Protein AF-A0A7S0KZY9-F1 (afdb_monomer_lite)

Organism: NCBI:txid33640

pLDDT: mean 88.98, std 8.97, range [54.28, 97.56]

Foldseek 3Di:
DEAAFPCCQPDPCCVVCVVVNVVRVVVVVVCCVPQNQLLAEYEHEYAADDDPPPDDDDDGDPPADHAYPLLVVQLVVCRVVSVDTGYQHYRVSSNVSSVD

Sequence (100 aa):
YISVASELANSPAKFILGEYFKGKAEAESAIQKDFGGEASLIIKPSIVEGGPPGEIRPPGPPGMTAVPVVALAKVAVAGATGNLKGTVDGYNAIISAAGG

Secondary structure (DSSP, 8-state):
-B---HHHHHSTTHHHHHHHHHHHHHHHHHHHHHH-TTT-EEEE-SSBP--STT--PPPPSTTPPPBPHHHHHHHHHHHHTTS--EEEEHHHHHHHHTT-

Structure (mmCIF, N/CA/C/O backbone):
data_AF-A0A7S0KZY9-F1
#
_entry.id   AF-A0A7S0KZY9-F1
#
loop_
_atom_site.group_PDB
_atom_site.id
_atom_site.type_symbol
_atom_site.label_atom_id
_atom_site.label_alt_id
_atom_site.label_comp_id
_atom_site.label_asym_id
_atom_site.label_entity_id
_atom_site.label_seq_id
_atom_site.pdbx_PDB_ins_code
_atom_site.Cartn_x
_atom_site.Cartn_y
_atom_site.Cartn_z
_atom_site.occupancy
_atom_site.B_iso_or_equiv
_atom_site.auth_seq_id
_atom_site.auth_comp_id
_atom_site.auth_asym_id
_atom_site.auth_atom_id
_atom_site.pdbx_PDB_model_num
ATOM 1 N N . TYR A 1 1 ? -7.141 0.963 2.378 1.00 93.56 1 TYR A N 1
ATOM 2 C CA . TYR A 1 1 ? -6.888 2.018 1.379 1.00 93.56 1 TYR A CA 1
ATOM 3 C C . TYR A 1 1 ? -5.486 1.890 0.822 1.00 93.56 1 TYR A C 1
ATOM 5 O O . TYR A 1 1 ? -4.581 1.560 1.576 1.00 93.56 1 TYR A O 1
ATOM 13 N N . ILE A 1 2 ? -5.318 2.127 -0.482 1.00 95.12 2 ILE A N 1
ATOM 14 C CA . ILE A 1 2 ? -4.016 2.057 -1.157 1.00 95.12 2 ILE A CA 1
ATOM 15 C C . ILE A 1 2 ? -3.499 3.481 -1.403 1.00 95.12 2 ILE A C 1
ATOM 17 O O . ILE A 1 2 ? -4.044 4.214 -2.237 1.00 95.12 2 ILE A O 1
ATOM 21 N N . SER A 1 3 ? -2.458 3.853 -0.664 1.00 95.56 3 SER A N 1
ATOM 22 C CA . SER A 1 3 ? -1.761 5.141 -0.720 1.00 95.56 3 SER A CA 1
ATOM 23 C C . SER A 1 3 ? -0.434 4.994 -1.488 1.00 95.56 3 SER A C 1
ATOM 25 O O . SER A 1 3 ? -0.312 4.129 -2.354 1.00 95.56 3 SER A O 1
ATOM 27 N N . VAL A 1 4 ? 0.545 5.854 -1.209 1.00 93.06 4 VAL A N 1
ATOM 28 C CA . VAL A 1 4 ? 1.874 5.876 -1.836 1.00 93.06 4 VAL A CA 1
ATOM 29 C C . VAL A 1 4 ? 2.940 5.749 -0.754 1.00 93.06 4 VAL A C 1
ATOM 31 O O . VAL A 1 4 ? 2.848 6.436 0.264 1.00 93.06 4 VAL A O 1
ATOM 34 N N . ALA A 1 5 ? 3.939 4.884 -0.966 1.00 93.06 5 ALA A N 1
ATOM 35 C CA . ALA A 1 5 ? 5.061 4.716 -0.040 1.00 93.06 5 ALA A CA 1
ATOM 36 C C . ALA A 1 5 ? 5.703 6.059 0.316 1.00 93.06 5 ALA A C 1
ATOM 38 O O . ALA A 1 5 ? 5.922 6.907 -0.557 1.00 93.06 5 ALA A O 1
ATOM 39 N N . SER A 1 6 ? 6.069 6.230 1.587 1.00 92.69 6 SER A N 1
ATOM 40 C CA . SER A 1 6 ? 6.695 7.475 2.049 1.00 92.69 6 SER A CA 1
ATOM 41 C C . SER A 1 6 ? 8.006 7.760 1.316 1.00 92.69 6 SER A C 1
ATOM 43 O O . SER A 1 6 ? 8.305 8.910 1.003 1.00 92.69 6 SER A O 1
ATOM 45 N N . GLU A 1 7 ? 8.765 6.723 0.969 1.00 89.75 7 GLU A N 1
ATOM 46 C CA . GLU A 1 7 ? 9.979 6.850 0.158 1.00 89.75 7 GLU A CA 1
ATOM 47 C C . GLU A 1 7 ? 9.685 7.445 -1.230 1.00 89.75 7 GLU A C 1
ATOM 49 O O . GLU A 1 7 ? 10.372 8.364 -1.675 1.00 89.75 7 GLU A O 1
ATOM 54 N N . LEU A 1 8 ? 8.610 6.997 -1.889 1.00 86.38 8 LEU A N 1
ATOM 55 C CA . LEU A 1 8 ? 8.215 7.490 -3.210 1.00 86.38 8 LEU A CA 1
ATOM 56 C C . LEU A 1 8 ? 7.700 8.931 -3.148 1.00 86.38 8 LEU A C 1
ATOM 58 O O . LEU A 1 8 ? 8.095 9.750 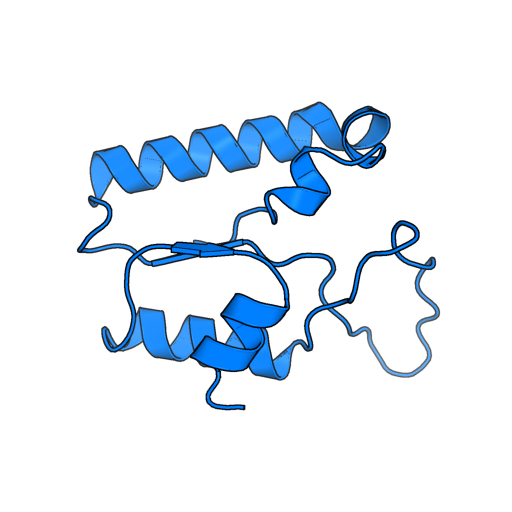-3.982 1.00 86.38 8 LEU A O 1
ATOM 62 N N . ALA A 1 9 ? 6.911 9.263 -2.124 1.00 88.19 9 ALA A N 1
ATOM 63 C CA . ALA A 1 9 ? 6.417 10.619 -1.888 1.00 88.19 9 ALA A CA 1
ATOM 64 C C . ALA A 1 9 ? 7.547 11.639 -1.633 1.00 88.19 9 ALA A C 1
ATOM 66 O O . ALA A 1 9 ? 7.410 12.814 -1.976 1.00 88.19 9 ALA A O 1
ATOM 67 N N . ASN A 1 10 ? 8.678 11.191 -1.075 1.00 88.12 10 ASN A N 1
ATOM 68 C CA . ASN A 1 10 ? 9.847 12.033 -0.802 1.00 88.12 10 ASN A CA 1
ATOM 69 C C . ASN A 1 10 ? 10.916 12.005 -1.910 1.00 88.12 10 ASN A C 1
ATOM 71 O O . ASN A 1 10 ? 11.853 12.805 -1.877 1.00 88.12 10 ASN A O 1
ATOM 75 N N . SER A 1 11 ? 10.769 11.129 -2.904 1.00 84.88 11 SER A N 1
ATOM 76 C CA . SER A 1 11 ? 11.705 10.983 -4.023 1.00 84.88 11 SER A CA 1
ATOM 77 C C . SER A 1 11 ? 11.579 12.114 -5.062 1.00 84.88 11 SER A C 1
ATOM 79 O O . SER A 1 11 ? 10.600 12.871 -5.053 1.00 84.88 11 SER A O 1
ATOM 81 N N . PRO A 1 12 ? 12.506 12.205 -6.039 1.00 86.62 12 PRO A N 1
ATOM 82 C CA . PRO A 1 12 ? 12.363 13.104 -7.186 1.00 86.62 12 PRO A CA 1
ATOM 83 C C . PRO A 1 12 ? 11.067 12.907 -7.991 1.00 86.62 12 PRO A C 1
ATOM 85 O O . PRO A 1 12 ? 10.652 13.822 -8.700 1.00 86.62 12 PRO A O 1
ATOM 88 N N . ALA A 1 13 ? 10.372 11.770 -7.854 1.00 83.75 13 ALA A N 1
ATOM 89 C CA . ALA A 1 13 ? 9.075 11.560 -8.497 1.00 83.75 13 ALA A CA 1
ATOM 90 C C . ALA A 1 13 ? 8.037 12.623 -8.097 1.00 83.75 13 ALA A C 1
ATOM 92 O O . ALA A 1 13 ? 7.138 12.914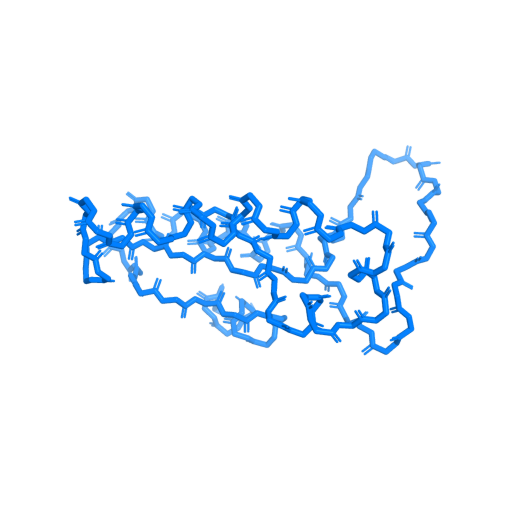 -8.884 1.00 83.75 13 ALA A O 1
ATOM 93 N N . LYS A 1 14 ? 8.182 13.267 -6.927 1.00 84.31 14 LYS A N 1
ATOM 94 C CA . LYS A 1 14 ? 7.289 14.349 -6.480 1.00 84.31 14 LYS A CA 1
ATOM 95 C C . LYS A 1 14 ? 7.275 15.560 -7.418 1.00 84.31 14 LYS A C 1
ATOM 97 O O . LYS A 1 14 ? 6.286 16.281 -7.444 1.00 84.31 14 LYS A O 1
ATOM 102 N N . PHE A 1 15 ? 8.336 15.773 -8.202 1.00 84.12 15 PHE A N 1
ATOM 103 C CA . PHE A 1 15 ? 8.384 16.857 -9.190 1.00 84.12 15 PHE A CA 1
ATOM 104 C C . PHE A 1 15 ? 7.441 16.619 -10.375 1.00 84.12 15 PHE A C 1
ATOM 106 O O . PHE A 1 15 ? 7.046 17.572 -11.036 1.00 84.12 15 PHE A O 1
ATOM 113 N N . ILE A 1 16 ? 7.070 15.361 -10.631 1.00 85.25 16 ILE A N 1
ATOM 114 C CA . ILE A 1 16 ? 6.196 14.963 -11.742 1.00 85.25 16 ILE A CA 1
ATOM 115 C C . ILE A 1 16 ? 4.812 14.554 -11.221 1.00 85.25 16 ILE A C 1
ATOM 117 O O . ILE A 1 16 ? 3.797 14.832 -11.849 1.00 85.25 16 ILE A O 1
ATOM 121 N N . LEU A 1 17 ? 4.763 13.908 -10.054 1.00 88.06 17 LEU A N 1
ATOM 122 C CA . LEU A 1 17 ? 3.567 13.281 -9.484 1.00 88.06 17 LEU A CA 1
ATOM 123 C C . LEU A 1 17 ? 3.080 13.969 -8.198 1.00 88.06 17 LEU A C 1
ATOM 125 O O . LEU A 1 17 ? 2.306 13.383 -7.444 1.00 88.06 17 LEU A O 1
ATOM 129 N N . GLY A 1 18 ? 3.518 15.202 -7.928 1.00 88.88 18 GLY A N 1
ATOM 130 C CA . GLY A 1 18 ? 3.237 15.915 -6.677 1.00 88.88 18 GLY A CA 1
ATOM 131 C C . GLY A 1 18 ? 1.747 16.040 -6.349 1.00 88.88 18 GLY A C 1
ATOM 132 O O . GLY A 1 18 ? 1.340 15.699 -5.242 1.00 88.88 18 GLY A O 1
ATOM 133 N N . GLU A 1 19 ? 0.917 16.436 -7.317 1.00 92.81 19 GLU A N 1
ATOM 134 C CA . GLU A 1 19 ? -0.541 16.539 -7.121 1.00 92.81 19 GLU A CA 1
ATOM 135 C C . GLU A 1 19 ? -1.192 15.174 -6.868 1.00 92.81 19 GLU A C 1
ATOM 137 O O . GLU A 1 19 ? -2.078 15.044 -6.024 1.00 92.81 19 GLU A O 1
ATOM 142 N N . TYR A 1 20 ? -0.705 14.124 -7.536 1.00 89.69 20 TYR A N 1
ATOM 143 C CA . TYR A 1 20 ? -1.156 12.759 -7.273 1.00 89.69 20 TYR A CA 1
ATOM 144 C C . TYR A 1 20 ? -0.815 12.330 -5.837 1.00 89.69 20 TYR A C 1
ATOM 146 O O . TYR A 1 20 ? -1.675 11.803 -5.130 1.00 89.69 20 TYR A O 1
ATOM 154 N N . PHE A 1 21 ? 0.406 12.601 -5.364 1.00 94.00 21 PHE A N 1
ATOM 155 C CA . PHE A 1 21 ? 0.815 12.293 -3.989 1.00 94.00 21 PHE A CA 1
ATOM 156 C C . PHE A 1 21 ? 0.033 13.106 -2.956 1.00 94.00 21 PHE A C 1
ATOM 158 O O . PHE A 1 21 ? -0.366 12.561 -1.928 1.00 94.00 21 PHE A O 1
ATOM 165 N N . LYS A 1 22 ? -0.243 14.380 -3.249 1.00 93.81 22 LYS A N 1
ATOM 166 C CA . LYS A 1 22 ? -1.060 15.248 -2.401 1.00 93.81 22 LYS A CA 1
ATOM 167 C C . LYS A 1 22 ? -2.483 14.712 -2.257 1.00 93.81 22 LYS A C 1
ATOM 169 O O . LYS A 1 22 ? -2.928 14.503 -1.133 1.00 93.81 22 LYS A O 1
ATOM 174 N N . GLY A 1 23 ? -3.155 14.389 -3.364 1.00 95.81 23 GLY A N 1
ATOM 175 C CA . GLY A 1 23 ? -4.500 13.807 -3.316 1.00 95.81 23 GLY A CA 1
ATOM 176 C C . GLY A 1 23 ? -4.534 12.469 -2.567 1.00 95.81 23 GLY A C 1
ATOM 177 O O . GLY A 1 23 ? -5.463 12.191 -1.810 1.00 95.81 23 GLY A O 1
ATOM 178 N N . LYS A 1 24 ? -3.480 11.650 -2.704 1.00 95.75 24 LYS A N 1
ATOM 179 C CA . LYS A 1 24 ? -3.339 10.406 -1.935 1.00 95.75 24 LYS A CA 1
ATOM 180 C C . LYS A 1 24 ? -3.206 10.654 -0.432 1.00 95.75 24 LYS A C 1
ATOM 182 O O . LYS A 1 24 ? -3.851 9.931 0.328 1.00 95.75 24 LYS A O 1
ATOM 187 N N . ALA A 1 25 ? -2.429 11.658 -0.025 1.00 95.00 25 ALA A N 1
ATOM 188 C CA . ALA A 1 25 ? -2.257 12.052 1.373 1.00 95.00 25 ALA A CA 1
ATOM 189 C C . ALA A 1 25 ? -3.536 12.664 1.975 1.00 95.00 25 ALA A C 1
ATOM 191 O O . ALA A 1 25 ? -3.880 12.373 3.118 1.00 95.00 25 ALA A O 1
ATOM 192 N N . GLU A 1 26 ? -4.280 13.458 1.202 1.00 96.69 26 GLU A N 1
ATOM 193 C CA . GLU A 1 26 ? -5.579 14.000 1.621 1.00 96.69 26 GLU A CA 1
ATOM 194 C C . GLU A 1 26 ? -6.599 12.880 1.870 1.00 96.69 26 GLU A C 1
ATOM 196 O O . GLU A 1 26 ? -7.261 12.863 2.907 1.00 96.69 26 GLU A O 1
ATOM 201 N N . ALA A 1 27 ? -6.672 11.894 0.972 1.00 96.12 27 ALA A N 1
ATOM 202 C CA . ALA A 1 27 ? -7.527 10.724 1.155 1.00 96.12 27 ALA A CA 1
ATOM 203 C C . ALA A 1 27 ? -7.065 9.819 2.314 1.00 96.12 27 ALA A C 1
ATOM 205 O O . ALA A 1 27 ? -7.903 9.265 3.021 1.00 96.12 27 ALA A O 1
ATOM 206 N N . GLU A 1 28 ? -5.756 9.693 2.557 1.00 95.12 28 GLU A N 1
ATOM 207 C CA . GLU A 1 28 ? -5.224 8.998 3.739 1.00 95.12 28 GLU A CA 1
ATOM 208 C C . GLU A 1 28 ? -5.712 9.664 5.034 1.00 95.12 28 GLU A C 1
ATOM 210 O O . GLU A 1 28 ? -6.250 8.987 5.913 1.00 95.12 28 GLU A O 1
ATOM 215 N N . SER A 1 29 ? -5.612 10.994 5.105 1.00 94.31 29 SER A N 1
ATOM 216 C CA . SER A 1 29 ? -6.091 11.793 6.237 1.00 94.31 29 SER A CA 1
ATOM 217 C C . SER A 1 29 ? -7.606 11.673 6.434 1.00 94.31 29 SER A C 1
ATOM 219 O O . SER A 1 29 ? -8.067 11.461 7.555 1.00 94.31 29 SER A O 1
ATOM 221 N N . ALA A 1 30 ? -8.391 11.724 5.351 1.00 95.94 30 ALA A N 1
ATOM 222 C CA . ALA A 1 30 ? -9.842 11.543 5.412 1.00 95.94 30 ALA A CA 1
ATOM 223 C C . ALA A 1 30 ? -10.227 10.167 5.978 1.00 95.94 30 ALA A C 1
ATOM 225 O O . ALA A 1 30 ? -11.087 10.069 6.847 1.00 95.94 30 ALA A O 1
ATOM 226 N N . ILE A 1 31 ? -9.539 9.105 5.557 1.00 94.31 31 ILE A N 1
ATOM 227 C CA . ILE A 1 31 ? -9.816 7.747 6.039 1.00 94.31 31 ILE A CA 1
ATOM 228 C C . ILE A 1 31 ? -9.448 7.592 7.511 1.00 94.31 31 ILE A C 1
ATOM 230 O O . ILE A 1 31 ? -10.218 7.015 8.277 1.00 94.31 31 ILE A O 1
ATOM 234 N N . GLN A 1 32 ? -8.303 8.129 7.928 1.00 92.81 32 GLN A N 1
ATOM 235 C CA . GLN A 1 32 ? -7.923 8.119 9.341 1.00 92.81 32 GLN A CA 1
ATOM 236 C C . GLN A 1 32 ? -8.909 8.915 10.197 1.00 92.81 32 GLN A C 1
ATOM 238 O O . GLN A 1 32 ? -9.220 8.492 11.307 1.00 92.81 32 GLN A O 1
ATOM 243 N N . LYS A 1 33 ? -9.422 10.036 9.683 1.00 94.50 33 LYS A N 1
ATOM 244 C CA . LYS A 1 33 ? -10.431 10.851 10.360 1.00 94.50 33 LYS A CA 1
ATOM 245 C C . LYS A 1 33 ? -11.768 10.120 10.506 1.00 94.50 33 LYS A C 1
ATOM 247 O O . LYS A 1 33 ? -12.334 10.138 11.594 1.00 94.50 33 LYS A O 1
ATOM 252 N N . ASP A 1 34 ? -12.263 9.503 9.438 1.00 95.31 34 ASP A N 1
ATOM 253 C CA . ASP A 1 34 ? -13.619 8.943 9.406 1.00 95.31 34 ASP A CA 1
ATOM 254 C C . ASP A 1 34 ? -13.697 7.543 10.032 1.00 95.31 34 ASP A C 1
ATOM 256 O O . ASP A 1 34 ? -14.714 7.183 10.623 1.00 95.31 34 ASP A O 1
ATOM 260 N N . PHE A 1 35 ? -12.619 6.758 9.929 1.00 91.56 35 PHE A N 1
ATOM 261 C CA . PHE A 1 35 ? -12.596 5.359 10.369 1.00 91.56 35 PHE A CA 1
ATOM 262 C C . PHE A 1 35 ? -11.608 5.084 11.507 1.00 91.56 35 PHE A C 1
ATOM 264 O O . PHE A 1 35 ? -11.701 4.040 12.143 1.00 91.56 35 PHE A O 1
ATOM 271 N N . GLY A 1 36 ? -10.670 5.987 11.800 1.00 88.62 36 GLY A N 1
ATOM 272 C CA . GLY A 1 36 ? -9.614 5.755 12.786 1.00 88.62 36 GLY A CA 1
ATOM 273 C C . GLY A 1 36 ? -8.514 4.803 12.292 1.00 88.62 36 GLY A C 1
ATOM 274 O O . GLY A 1 36 ? -8.724 3.940 11.438 1.00 88.62 36 GLY A O 1
ATOM 275 N N . GLY A 1 37 ? -7.306 4.938 12.847 1.00 80.75 37 GLY A N 1
ATOM 276 C CA . GLY A 1 37 ? -6.154 4.095 12.477 1.00 80.75 37 GLY A CA 1
ATOM 277 C C . GLY A 1 37 ? -6.271 2.632 12.928 1.00 80.75 37 GLY A C 1
ATOM 278 O O . GLY A 1 37 ? -5.674 1.747 12.326 1.00 80.75 37 GLY A O 1
ATOM 279 N N . GLU A 1 38 ? -7.077 2.367 13.956 1.00 81.50 38 GLU A N 1
ATOM 280 C CA . GLU A 1 38 ? -7.283 1.024 14.515 1.00 81.50 38 GLU A CA 1
ATOM 281 C C . GLU A 1 38 ? -8.379 0.222 13.796 1.00 81.50 38 GLU A C 1
ATOM 283 O O . GLU A 1 38 ? -8.450 -0.996 13.950 1.00 81.50 38 GLU A O 1
ATOM 288 N N . ALA A 1 39 ? -9.234 0.885 13.016 1.00 86.31 39 ALA A N 1
ATOM 289 C CA . ALA A 1 39 ? -10.318 0.252 12.261 1.00 86.31 39 ALA A CA 1
ATOM 290 C C . ALA A 1 39 ? -10.150 0.403 10.739 1.00 86.31 39 ALA A C 1
ATOM 292 O O . ALA A 1 39 ? -11.018 -0.004 9.969 1.00 86.31 39 ALA A O 1
ATOM 293 N N . SER A 1 40 ? -9.009 0.930 10.288 1.00 91.38 40 SER A N 1
ATOM 294 C CA . SER A 1 40 ? -8.641 0.987 8.877 1.00 91.38 40 SER A CA 1
ATOM 295 C C . SER A 1 40 ? -7.258 0.385 8.636 1.00 91.38 40 SER A C 1
ATOM 297 O O . SER A 1 40 ? -6.403 0.349 9.519 1.00 91.38 40 SER A O 1
ATOM 299 N N . LEU A 1 41 ? -7.046 -0.108 7.415 1.00 96.25 41 LEU A N 1
ATOM 300 C CA . LEU A 1 41 ? -5.731 -0.495 6.914 1.00 96.25 41 LEU A CA 1
ATOM 301 C C . LEU A 1 41 ? -5.324 0.469 5.800 1.00 96.25 41 LEU A C 1
ATOM 303 O O . LEU A 1 41 ? -6.027 0.589 4.790 1.00 96.25 41 LEU A O 1
ATOM 307 N N . ILE A 1 42 ? -4.172 1.113 5.948 1.00 96.94 42 ILE A N 1
ATOM 308 C CA . ILE A 1 42 ? -3.515 1.911 4.915 1.00 96.94 42 ILE A CA 1
ATOM 309 C C . ILE A 1 42 ? -2.301 1.134 4.419 1.00 96.94 42 ILE A C 1
ATOM 311 O O . ILE A 1 42 ? -1.380 0.829 5.171 1.00 96.94 42 ILE A O 1
ATOM 315 N N . ILE A 1 43 ? -2.293 0.825 3.129 1.00 97.56 43 ILE A N 1
ATOM 316 C CA . ILE A 1 43 ? -1.180 0.150 2.470 1.00 97.56 43 ILE A CA 1
ATOM 317 C C . ILE A 1 43 ? -0.502 1.183 1.578 1.00 97.56 43 ILE A C 1
ATOM 319 O O . ILE A 1 43 ? -1.155 1.777 0.719 1.00 97.56 43 ILE A O 1
ATOM 323 N N . LYS A 1 44 ? 0.794 1.409 1.783 1.00 96.81 44 LYS A N 1
ATOM 324 C CA . LYS A 1 44 ? 1.593 2.407 1.066 1.00 96.81 44 LYS A CA 1
ATOM 325 C C . LYS A 1 44 ? 2.659 1.686 0.231 1.00 96.81 44 LYS A C 1
ATOM 327 O O . LYS A 1 44 ? 3.818 1.627 0.639 1.00 96.81 44 LYS A O 1
ATOM 332 N N . PRO A 1 45 ? 2.286 1.061 -0.899 1.00 94.06 45 PRO A N 1
ATOM 333 C CA . PRO A 1 45 ? 3.254 0.386 -1.752 1.00 94.06 45 PRO A CA 1
ATOM 334 C C . PRO A 1 45 ? 4.203 1.389 -2.413 1.00 94.06 45 PRO A C 1
ATOM 336 O O . PRO A 1 45 ? 3.837 2.540 -2.674 1.00 94.06 45 PRO A O 1
ATOM 339 N N . SER A 1 46 ? 5.423 0.931 -2.703 1.00 89.12 46 SER A N 1
ATOM 340 C CA . SER A 1 46 ? 6.286 1.561 -3.704 1.00 89.12 46 SER A CA 1
ATOM 341 C C . SER A 1 46 ? 5.716 1.259 -5.102 1.00 89.12 46 SER A C 1
ATOM 343 O O . SER A 1 46 ? 4.500 1.149 -5.279 1.00 89.12 46 SER A O 1
ATOM 345 N N . ILE A 1 47 ? 6.553 1.129 -6.130 1.00 87.75 47 ILE A N 1
ATOM 346 C CA . ILE A 1 47 ? 6.070 0.653 -7.431 1.00 87.75 47 ILE A CA 1
ATOM 347 C C . ILE A 1 47 ? 5.562 -0.771 -7.293 1.00 87.75 47 ILE A C 1
ATOM 349 O O . ILE A 1 47 ? 6.213 -1.588 -6.666 1.00 87.75 47 ILE A O 1
ATOM 353 N N . VAL A 1 48 ? 4.413 -1.073 -7.884 1.00 88.69 48 VAL A N 1
ATO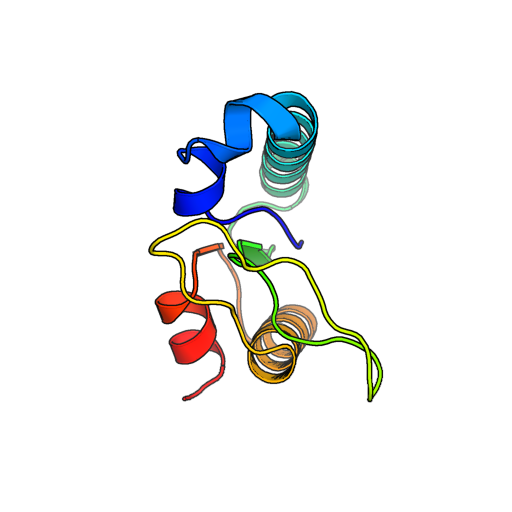M 354 C CA . VAL A 1 48 ? 3.886 -2.437 -7.921 1.00 88.69 48 VAL A CA 1
ATOM 355 C C . VAL A 1 48 ? 4.406 -3.109 -9.187 1.00 88.69 48 VAL A C 1
ATOM 357 O O . VAL A 1 48 ? 4.256 -2.566 -10.283 1.00 88.69 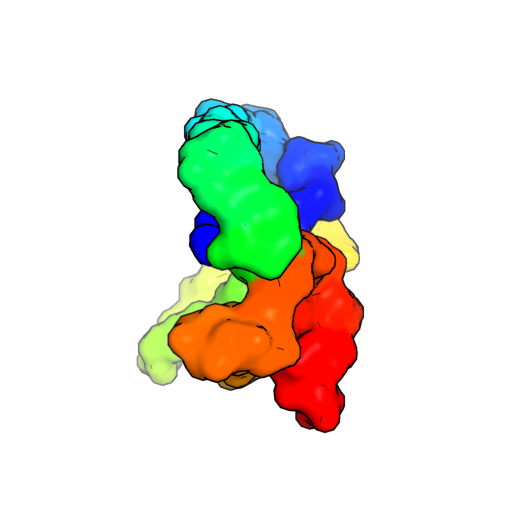48 VAL A O 1
ATOM 360 N N . GLU A 1 49 ? 5.047 -4.263 -9.035 1.00 85.19 49 GLU A N 1
ATOM 361 C CA . GLU A 1 49 ? 5.463 -5.106 -10.155 1.00 85.19 49 GLU A CA 1
ATOM 362 C C . GLU A 1 49 ? 4.246 -5.576 -10.944 1.00 85.19 49 GLU A C 1
ATOM 364 O O . GLU A 1 49 ? 3.157 -5.698 -10.397 1.00 85.19 49 GLU A O 1
ATOM 369 N N . GLY A 1 50 ? 4.431 -5.900 -12.218 1.00 73.12 50 GLY A N 1
ATOM 370 C CA . GLY A 1 50 ? 3.402 -6.549 -13.021 1.00 73.12 50 GLY A CA 1
ATOM 371 C C . GLY A 1 50 ? 2.977 -5.762 -14.253 1.00 73.12 50 GLY A C 1
ATOM 372 O O . GLY A 1 50 ? 3.227 -4.569 -14.400 1.00 73.12 50 GLY A O 1
ATOM 373 N N . GLY A 1 51 ? 2.336 -6.495 -15.153 1.00 70.19 51 GLY A N 1
ATOM 374 C CA . GLY A 1 51 ? 1.841 -6.070 -16.454 1.00 70.19 51 GLY A CA 1
ATOM 375 C C . GLY A 1 51 ? 1.398 -7.318 -17.227 1.00 70.19 51 GLY A C 1
ATOM 376 O O . GLY A 1 51 ? 1.861 -8.418 -16.902 1.00 70.19 51 GLY A O 1
ATOM 377 N N . PRO A 1 52 ? 0.466 -7.218 -18.188 1.00 73.00 52 PRO A N 1
ATOM 378 C CA . PRO A 1 52 ? 0.176 -8.304 -19.115 1.00 73.00 52 PRO A CA 1
ATOM 379 C C . PRO A 1 52 ? 1.451 -8.908 -19.734 1.00 73.00 52 PRO A C 1
ATOM 381 O O . PRO A 1 52 ? 2.427 -8.185 -19.962 1.00 73.00 52 PRO A O 1
ATOM 384 N N . PRO A 1 53 ? 1.456 -10.222 -20.036 1.00 75.44 53 PRO A N 1
ATOM 385 C CA . PRO A 1 53 ? 2.577 -10.862 -20.717 1.00 75.44 53 PRO A CA 1
ATOM 386 C C . PRO A 1 53 ? 2.991 -10.079 -21.972 1.00 75.44 53 PRO A C 1
ATOM 388 O O . PRO A 1 53 ? 2.158 -9.800 -22.832 1.00 75.44 53 PRO A O 1
ATOM 391 N N . GLY A 1 54 ? 4.274 -9.724 -22.068 1.00 74.38 54 GLY A N 1
ATOM 392 C CA . GLY A 1 54 ? 4.830 -8.960 -23.192 1.00 74.38 54 GLY A CA 1
ATOM 393 C C . GLY A 1 54 ? 4.823 -7.435 -23.027 1.00 74.38 54 GLY A C 1
ATOM 394 O O . GLY A 1 54 ? 5.375 -6.746 -23.882 1.00 74.38 54 GLY A O 1
ATOM 395 N N . GLU A 1 55 ? 4.260 -6.885 -21.946 1.00 76.75 55 GLU A N 1
ATOM 396 C CA . GLU A 1 55 ? 4.352 -5.448 -21.666 1.00 76.75 55 GLU A CA 1
ATOM 397 C C . GLU A 1 55 ? 5.738 -5.083 -21.105 1.00 76.75 55 GLU A C 1
ATOM 399 O O . GLU A 1 55 ? 6.135 -5.544 -20.035 1.00 76.75 55 GLU A O 1
ATOM 404 N N . ILE A 1 56 ? 6.463 -4.207 -21.808 1.00 67.31 56 ILE A N 1
ATOM 405 C CA . ILE A 1 56 ? 7.668 -3.559 -21.279 1.00 67.31 56 ILE A CA 1
ATOM 406 C C . ILE A 1 56 ? 7.237 -2.255 -20.622 1.00 67.31 56 ILE A C 1
ATOM 408 O O . ILE A 1 56 ? 6.829 -1.310 -21.298 1.00 67.31 56 ILE A O 1
ATOM 412 N N . ARG A 1 57 ? 7.346 -2.197 -19.296 1.00 67.06 57 ARG A N 1
ATOM 413 C CA . ARG A 1 57 ? 7.098 -0.967 -18.543 1.00 67.06 57 ARG A CA 1
ATOM 414 C C . ARG A 1 57 ? 8.388 -0.165 -18.384 1.00 67.06 57 ARG A C 1
ATOM 416 O O . ARG A 1 57 ? 9.462 -0.762 -18.282 1.00 67.06 57 ARG A O 1
ATOM 423 N N . PRO A 1 58 ? 8.301 1.177 -18.344 1.00 67.38 58 PRO A N 1
ATOM 424 C CA . PRO A 1 58 ? 9.438 2.008 -17.982 1.00 67.38 58 PRO A CA 1
ATOM 425 C C . PRO A 1 58 ? 10.039 1.550 -16.646 1.00 67.38 58 PRO A C 1
ATOM 427 O O . PRO A 1 58 ? 9.285 1.160 -15.747 1.00 67.38 58 PRO A O 1
ATOM 430 N N . PRO A 1 59 ? 11.374 1.596 -16.494 1.00 66.75 59 PRO A N 1
ATOM 431 C CA . PRO A 1 59 ? 12.010 1.263 -15.230 1.00 66.75 59 PRO A CA 1
ATOM 432 C C . PRO A 1 59 ? 11.512 2.198 -14.125 1.00 66.75 59 PRO A C 1
ATOM 434 O O . PRO A 1 59 ? 11.243 3.380 -14.353 1.00 66.75 59 PRO A O 1
ATOM 437 N N . GLY A 1 60 ? 11.389 1.650 -12.917 1.00 68.69 60 GLY A N 1
ATOM 438 C CA . GLY A 1 60 ? 11.046 2.433 -11.738 1.00 68.69 60 GLY A CA 1
ATOM 439 C C . GLY A 1 60 ? 12.110 3.484 -11.387 1.00 68.69 60 GLY A C 1
ATOM 440 O O . GLY A 1 60 ? 13.228 3.429 -11.907 1.00 68.69 60 GLY A O 1
ATOM 441 N N . PRO A 1 61 ? 11.794 4.438 -10.489 1.00 72.94 61 PRO A N 1
ATOM 442 C CA . PRO A 1 61 ? 12.767 5.349 -9.916 1.00 72.94 61 PRO A CA 1
ATOM 443 C C . PRO A 1 61 ? 14.002 4.591 -9.410 1.00 72.94 61 PRO A C 1
ATOM 445 O O . PRO A 1 61 ? 13.853 3.541 -8.776 1.00 72.94 61 PRO A O 1
ATOM 448 N N . PRO A 1 62 ? 15.216 5.111 -9.661 1.00 73.50 62 PRO A N 1
ATOM 449 C CA . PRO A 1 62 ? 16.444 4.483 -9.195 1.00 73.50 62 PRO A CA 1
ATOM 450 C C . PRO A 1 62 ? 16.424 4.224 -7.685 1.00 73.50 62 PRO A C 1
ATOM 452 O O . PRO A 1 62 ? 16.003 5.083 -6.913 1.00 73.50 62 PRO A O 1
ATOM 455 N N . GLY A 1 63 ? 16.913 3.052 -7.272 1.00 77.25 63 GLY A N 1
ATOM 456 C CA . GLY A 1 63 ? 17.051 2.679 -5.860 1.00 77.25 63 GLY A CA 1
ATOM 457 C C . GLY A 1 63 ? 15.783 2.143 -5.190 1.00 77.25 63 GLY A C 1
ATOM 458 O O . GLY A 1 63 ? 15.854 1.754 -4.031 1.00 77.25 63 GLY A O 1
ATOM 459 N N . MET A 1 64 ? 14.652 2.072 -5.898 1.00 80.19 64 MET A N 1
ATOM 460 C CA . MET A 1 64 ? 13.388 1.607 -5.331 1.00 80.19 64 MET A CA 1
ATOM 461 C C . MET A 1 64 ? 13.065 0.173 -5.747 1.00 80.19 64 MET A C 1
ATOM 463 O O . MET A 1 64 ? 12.924 -0.126 -6.933 1.00 80.19 64 MET A O 1
ATOM 467 N N . THR A 1 65 ? 12.869 -0.702 -4.762 1.00 87.75 65 THR A N 1
ATOM 468 C CA . THR A 1 65 ? 12.391 -2.068 -5.004 1.00 87.75 65 THR A CA 1
ATOM 469 C C . THR A 1 65 ? 10.887 -2.058 -5.240 1.00 87.75 65 THR A C 1
ATOM 471 O O . THR A 1 65 ? 10.126 -1.450 -4.476 1.00 87.75 65 THR A O 1
ATOM 474 N N . ALA A 1 66 ? 10.455 -2.731 -6.302 1.00 88.69 66 ALA A N 1
ATOM 475 C CA . ALA A 1 66 ? 9.048 -2.876 -6.617 1.00 88.69 66 ALA A CA 1
ATOM 476 C C . ALA A 1 66 ? 8.397 -3.981 -5.760 1.00 88.69 66 ALA A C 1
ATOM 478 O O . ALA A 1 66 ? 9.024 -4.968 -5.392 1.00 88.69 66 ALA A O 1
ATOM 479 N N . VAL A 1 67 ? 7.134 -3.785 -5.396 1.00 92.25 67 VAL A N 1
ATOM 480 C CA . VAL A 1 67 ? 6.306 -4.702 -4.615 1.00 92.25 67 VAL A CA 1
ATOM 481 C C . VAL A 1 67 ? 5.644 -5.714 -5.551 1.00 92.25 67 VAL A C 1
ATOM 483 O O . VAL A 1 67 ? 4.893 -5.300 -6.436 1.00 92.25 67 VAL A O 1
ATOM 486 N N . PRO A 1 68 ? 5.798 -7.027 -5.325 1.00 91.62 68 PRO A N 1
ATOM 487 C CA . PRO A 1 68 ? 5.053 -8.041 -6.061 1.00 91.62 68 PRO A CA 1
ATOM 488 C C . PRO A 1 68 ? 3.535 -7.878 -5.883 1.00 91.62 68 PRO A C 1
ATOM 490 O O . PRO A 1 68 ? 3.053 -7.759 -4.751 1.00 91.62 68 PRO A O 1
ATOM 493 N N . VAL A 1 69 ? 2.754 -7.964 -6.973 1.00 91.56 69 VAL A N 1
ATOM 494 C CA . VAL A 1 69 ? 1.270 -7.887 -6.919 1.00 91.56 69 VAL A CA 1
ATOM 495 C C . VAL A 1 69 ? 0.696 -8.859 -5.895 1.00 91.56 69 VAL A C 1
ATOM 497 O O . VAL A 1 69 ? -0.222 -8.520 -5.154 1.00 91.56 69 VAL A O 1
ATOM 500 N N . VAL A 1 70 ? 1.248 -10.073 -5.838 1.00 92.88 70 VAL A N 1
ATOM 501 C CA . VAL A 1 70 ? 0.767 -11.138 -4.952 1.00 92.88 70 VAL A CA 1
ATOM 502 C C . VAL A 1 70 ? 0.930 -10.752 -3.482 1.00 92.88 70 VAL A C 1
ATOM 504 O O . VAL A 1 70 ? 0.014 -10.976 -2.693 1.00 92.88 70 VAL A O 1
ATOM 507 N N . ALA A 1 71 ? 2.053 -10.134 -3.106 1.00 95.62 71 ALA A N 1
ATOM 508 C CA . ALA A 1 71 ? 2.268 -9.673 -1.737 1.00 95.62 71 ALA A CA 1
ATOM 509 C C . ALA A 1 71 ? 1.276 -8.559 -1.374 1.00 95.62 71 ALA A C 1
ATOM 511 O O . ALA A 1 71 ? 0.617 -8.627 -0.337 1.00 95.62 71 ALA A O 1
ATOM 512 N N . LEU A 1 72 ? 1.087 -7.588 -2.274 1.00 95.06 72 LEU A N 1
ATOM 513 C CA . LEU A 1 72 ? 0.104 -6.522 -2.086 1.00 95.06 72 LEU A CA 1
ATOM 514 C C . LEU A 1 72 ? -1.325 -7.075 -1.940 1.00 95.06 72 LEU A C 1
ATOM 516 O O . LEU A 1 72 ? -2.070 -6.638 -1.062 1.00 95.06 72 LEU A O 1
ATOM 520 N N . ALA A 1 73 ? -1.696 -8.061 -2.760 1.00 95.06 73 ALA A N 1
ATOM 521 C CA . ALA A 1 73 ? -3.000 -8.711 -2.705 1.00 95.06 73 ALA A CA 1
ATOM 522 C C . ALA A 1 73 ? -3.224 -9.447 -1.375 1.00 95.06 73 ALA A C 1
ATOM 524 O O . ALA A 1 73 ? -4.288 -9.300 -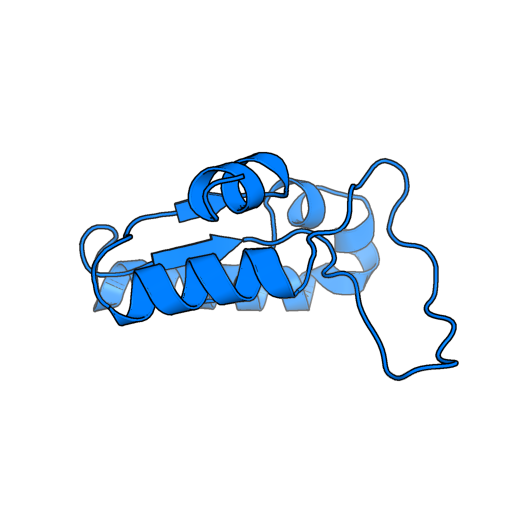0.777 1.00 95.06 73 ALA A O 1
ATOM 525 N N . LYS A 1 74 ? -2.222 -10.178 -0.866 1.00 96.81 74 LYS A N 1
ATOM 526 C CA . LYS A 1 74 ? -2.301 -10.843 0.447 1.00 96.81 74 LYS A CA 1
ATOM 527 C C . LYS A 1 74 ? -2.558 -9.844 1.578 1.00 96.81 74 LYS A C 1
ATOM 529 O O . LYS A 1 74 ? -3.447 -10.070 2.395 1.00 96.81 74 LYS A O 1
ATOM 534 N N . VAL A 1 75 ? -1.835 -8.721 1.596 1.00 97.44 75 VAL A N 1
ATOM 535 C CA . VAL A 1 75 ? -2.021 -7.662 2.605 1.00 97.44 75 VAL A CA 1
ATOM 536 C C . VAL A 1 75 ? -3.414 -7.034 2.492 1.00 97.44 75 VAL A C 1
ATOM 538 O O . VAL A 1 75 ? -4.079 -6.819 3.505 1.00 97.44 75 VAL A O 1
ATOM 541 N N . ALA A 1 76 ? -3.898 -6.792 1.269 1.00 96.31 76 ALA A N 1
ATOM 542 C CA . ALA A 1 76 ? -5.249 -6.280 1.047 1.00 96.31 76 ALA A CA 1
ATOM 543 C C . ALA A 1 76 ? -6.332 -7.249 1.553 1.00 96.31 76 ALA A C 1
ATOM 545 O O . ALA A 1 76 ? -7.271 -6.812 2.220 1.00 96.31 76 ALA A O 1
ATOM 546 N N . VAL A 1 77 ? -6.181 -8.553 1.294 1.00 96.88 77 VAL A N 1
ATOM 547 C CA . VAL A 1 77 ? -7.087 -9.592 1.811 1.00 96.88 77 VAL A CA 1
ATOM 548 C C . VAL A 1 77 ? -7.049 -9.631 3.338 1.00 96.88 77 VAL A C 1
ATOM 550 O O . VAL A 1 77 ? -8.107 -9.624 3.956 1.00 96.88 77 VAL A O 1
ATOM 553 N N . ALA A 1 78 ? -5.864 -9.594 3.954 1.00 95.56 78 ALA A N 1
ATOM 554 C CA . ALA A 1 78 ? -5.732 -9.588 5.412 1.00 95.56 78 ALA A CA 1
ATOM 555 C C . ALA A 1 78 ? -6.430 -8.379 6.060 1.00 95.56 78 ALA A C 1
ATOM 557 O O . ALA A 1 78 ? -7.061 -8.520 7.107 1.00 95.56 78 ALA A O 1
ATOM 558 N N . GLY A 1 79 ? -6.368 -7.207 5.419 1.00 94.00 79 GLY A N 1
ATOM 559 C CA . GLY A 1 79 ? -7.141 -6.037 5.836 1.00 94.00 79 GLY A CA 1
ATOM 560 C C . GLY A 1 79 ? -8.647 -6.230 5.692 1.00 94.00 79 GLY A C 1
ATOM 561 O O . GLY A 1 79 ? -9.397 -5.940 6.619 1.00 94.00 79 GLY A O 1
ATOM 562 N N . ALA A 1 80 ? -9.095 -6.760 4.552 1.00 93.38 80 ALA A N 1
ATOM 563 C CA . ALA A 1 80 ? -10.513 -7.004 4.290 1.00 93.38 80 ALA A CA 1
ATOM 564 C C . ALA A 1 80 ? -11.133 -8.027 5.256 1.00 93.38 80 ALA A C 1
ATOM 566 O O . ALA A 1 80 ? -12.310 -7.918 5.588 1.00 93.38 80 ALA A O 1
ATOM 567 N N . THR A 1 81 ? -10.350 -8.998 5.736 1.00 94.69 81 THR A N 1
ATOM 568 C CA . THR A 1 81 ? -10.799 -9.996 6.717 1.00 94.69 81 THR A CA 1
ATOM 569 C C . THR A 1 81 ? -10.602 -9.558 8.172 1.00 94.69 81 THR A C 1
ATOM 571 O O . THR A 1 81 ? -10.854 -10.353 9.071 1.00 94.69 81 THR A O 1
ATOM 574 N N . GLY A 1 82 ? -10.126 -8.333 8.428 1.00 91.69 82 GLY A N 1
ATOM 575 C CA . GLY A 1 82 ? -9.897 -7.809 9.782 1.00 91.69 82 GLY A CA 1
ATOM 576 C C . GLY A 1 82 ? -8.668 -8.378 10.503 1.00 91.69 82 GLY A C 1
ATOM 577 O O . GLY A 1 82 ? -8.467 -8.100 11.682 1.00 91.69 82 GLY A O 1
ATOM 578 N N . ASN A 1 83 ? -7.823 -9.144 9.806 1.00 93.81 83 ASN A N 1
ATOM 579 C CA . ASN A 1 83 ? -6.600 -9.727 10.369 1.00 93.81 83 ASN A CA 1
ATOM 580 C C . ASN A 1 83 ? -5.437 -8.728 10.418 1.00 93.81 83 ASN A C 1
ATOM 582 O O . ASN A 1 83 ? -4.429 -8.989 11.072 1.00 93.81 83 ASN A O 1
ATOM 586 N N . LEU A 1 84 ? -5.556 -7.599 9.716 1.00 94.81 84 LEU A N 1
ATOM 587 C CA . LEU A 1 84 ? -4.536 -6.562 9.668 1.00 94.81 84 LEU A CA 1
ATOM 588 C C . LEU A 1 84 ? -5.169 -5.167 9.679 1.00 94.81 84 LEU A C 1
ATOM 590 O O . LEU A 1 84 ? -6.176 -4.921 9.020 1.00 94.81 84 LEU A O 1
ATOM 594 N N . LYS A 1 85 ? -4.542 -4.247 10.410 1.00 94.50 85 LYS A N 1
ATOM 595 C CA . LYS A 1 85 ? -4.958 -2.849 10.586 1.00 94.50 85 LYS A CA 1
ATOM 596 C C . LYS A 1 85 ? -3.736 -1.939 10.718 1.00 94.50 85 LYS A C 1
ATOM 598 O O . LYS A 1 85 ? -2.614 -2.431 10.840 1.00 94.50 85 LYS A O 1
ATOM 603 N N . GLY A 1 86 ? -3.954 -0.628 10.711 1.00 94.25 86 GLY A N 1
ATOM 604 C CA . GLY A 1 86 ? -2.892 0.368 10.814 1.00 94.25 86 GLY A CA 1
ATOM 605 C C . GLY A 1 86 ? -2.253 0.675 9.461 1.00 94.25 86 GLY A C 1
ATOM 606 O O . GLY A 1 86 ? -2.933 0.689 8.436 1.00 94.25 86 GLY A O 1
ATOM 607 N N . THR A 1 87 ? -0.946 0.934 9.449 1.00 96.00 87 THR A N 1
ATOM 608 C CA . THR A 1 87 ? -0.217 1.353 8.243 1.00 96.00 87 THR A CA 1
ATOM 609 C C . THR A 1 87 ? 0.902 0.375 7.905 1.00 96.00 87 THR A C 1
ATOM 611 O O . THR A 1 87 ? 1.724 0.050 8.758 1.00 96.00 87 THR A O 1
ATOM 614 N N . VAL A 1 88 ? 0.970 -0.041 6.640 1.00 96.69 88 VAL A N 1
ATOM 615 C CA . VAL A 1 88 ? 2.057 -0.859 6.082 1.00 96.69 88 VAL A CA 1
ATOM 616 C C . VAL A 1 88 ? 2.742 -0.056 4.981 1.00 96.69 88 VAL A C 1
ATOM 618 O O . VAL A 1 88 ? 2.131 0.201 3.942 1.00 96.69 88 VAL A O 1
ATOM 621 N N . ASP A 1 89 ? 3.986 0.370 5.213 1.00 96.38 89 ASP A N 1
ATOM 622 C CA . ASP A 1 89 ? 4.690 1.331 4.354 1.00 96.38 89 ASP A CA 1
ATOM 623 C C . ASP A 1 89 ? 5.946 0.748 3.701 1.00 96.38 89 ASP A C 1
ATOM 625 O O . ASP A 1 89 ? 6.886 0.325 4.377 1.00 96.38 89 ASP A O 1
ATOM 629 N N . GLY A 1 90 ? 5.956 0.751 2.369 1.00 94.19 90 GLY A N 1
ATOM 630 C CA . GLY A 1 90 ? 7.087 0.324 1.559 1.00 94.19 90 GLY A CA 1
ATOM 631 C C . GLY A 1 90 ? 7.221 -1.192 1.400 1.00 94.19 90 GLY A C 1
ATOM 632 O O . GLY A 1 90 ? 6.470 -1.993 1.960 1.00 94.19 90 GLY A O 1
ATOM 633 N N . TYR A 1 91 ? 8.211 -1.581 0.595 1.00 93.94 91 TYR A N 1
ATOM 634 C CA . TYR A 1 91 ? 8.445 -2.965 0.181 1.00 93.94 91 TYR A CA 1
ATOM 635 C C . TYR A 1 91 ? 8.589 -3.930 1.367 1.00 93.94 91 TYR A C 1
ATOM 637 O O . TYR A 1 91 ? 7.810 -4.871 1.489 1.00 93.94 91 TYR A O 1
ATOM 645 N N . ASN A 1 92 ? 9.531 -3.672 2.280 1.00 94.62 92 ASN A N 1
ATOM 646 C CA . ASN A 1 92 ? 9.835 -4.600 3.376 1.00 94.62 92 AS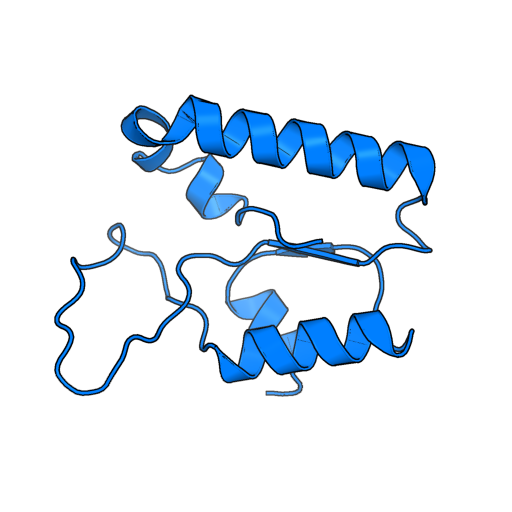N A CA 1
ATOM 647 C C . ASN A 1 92 ? 8.638 -4.822 4.311 1.00 94.62 92 ASN A C 1
ATOM 649 O O . ASN A 1 92 ? 8.386 -5.952 4.728 1.00 94.62 92 ASN A O 1
ATOM 653 N N . ALA A 1 93 ? 7.881 -3.763 4.616 1.00 95.88 93 ALA A N 1
ATOM 654 C CA . ALA A 1 93 ? 6.701 -3.875 5.464 1.00 95.88 93 ALA A CA 1
ATOM 655 C C . ALA A 1 93 ? 5.611 -4.717 4.788 1.00 95.88 93 ALA A C 1
ATOM 657 O O . ALA A 1 93 ? 4.987 -5.549 5.444 1.00 95.88 93 ALA A O 1
ATOM 658 N N . ILE A 1 94 ? 5.415 -4.547 3.476 1.00 96.69 94 ILE A N 1
ATOM 659 C CA . ILE A 1 94 ? 4.425 -5.313 2.711 1.00 96.69 94 ILE A CA 1
ATOM 660 C C . ILE A 1 94 ? 4.824 -6.784 2.599 1.00 96.69 94 ILE A C 1
ATOM 662 O O . ILE A 1 94 ? 3.977 -7.642 2.825 1.00 96.69 94 ILE A O 1
ATOM 666 N N . ILE A 1 95 ? 6.089 -7.091 2.298 1.00 96.56 95 ILE A N 1
ATOM 667 C CA . ILE A 1 95 ? 6.569 -8.482 2.247 1.00 96.56 95 ILE A CA 1
ATOM 668 C C . ILE A 1 95 ? 6.404 -9.162 3.610 1.00 96.56 95 ILE A C 1
ATOM 670 O O . ILE A 1 95 ? 5.860 -10.262 3.692 1.00 96.56 95 ILE A O 1
ATOM 674 N N . SER A 1 96 ? 6.800 -8.478 4.687 1.00 96.00 96 SER A N 1
ATOM 675 C CA . SER A 1 96 ? 6.646 -8.986 6.052 1.00 96.00 96 SER A CA 1
ATOM 676 C C . SER A 1 96 ? 5.175 -9.252 6.400 1.00 96.00 96 SER A C 1
ATOM 678 O O . SER A 1 96 ? 4.821 -10.352 6.823 1.00 96.00 96 SER A O 1
ATOM 680 N N . ALA A 1 97 ? 4.285 -8.291 6.129 1.00 94.62 97 ALA A N 1
ATOM 681 C CA . ALA A 1 97 ? 2.850 -8.432 6.378 1.00 94.62 97 ALA A CA 1
ATOM 682 C C . ALA A 1 97 ? 2.171 -9.490 5.485 1.00 94.62 97 ALA A C 1
ATOM 684 O O . ALA A 1 97 ? 1.132 -10.033 5.855 1.00 94.62 97 ALA A O 1
ATOM 685 N N . ALA A 1 98 ? 2.746 -9.798 4.320 1.00 93.00 98 ALA A N 1
ATOM 686 C CA . ALA A 1 98 ? 2.271 -10.842 3.414 1.00 93.00 98 ALA A CA 1
ATOM 687 C C . ALA A 1 98 ? 2.682 -12.269 3.839 1.00 93.00 98 ALA A C 1
ATOM 689 O O . ALA A 1 98 ? 2.264 -13.232 3.186 1.00 93.00 98 ALA A O 1
ATOM 690 N N . GLY A 1 99 ? 3.466 -12.412 4.915 1.00 85.19 99 GLY A N 1
ATOM 691 C CA . GLY A 1 99 ? 3.907 -13.700 5.453 1.00 85.19 99 GLY A CA 1
ATOM 692 C C . GLY A 1 99 ? 5.197 -14.259 4.845 1.00 85.19 99 GLY A C 1
ATOM 693 O O . GLY A 1 99 ? 5.449 -15.448 5.024 1.00 85.19 99 GLY A O 1
ATOM 694 N N . GLY A 1 100 ? 6.001 -13.424 4.171 1.00 54.28 100 GLY A N 1
ATOM 695 C CA . GLY A 1 100 ? 7.203 -13.856 3.442 1.00 54.28 100 GLY A CA 1
ATOM 696 C C . GLY A 1 100 ? 6.903 -14.380 2.043 1.00 54.28 100 GLY A C 1
ATOM 697 O O . GLY A 1 100 ? 5.982 -15.217 1.885 1.00 54.28 100 GLY A O 1
#

Radius of gyration: 13.9 Å; chains: 1; bounding box: 31×31×38 Å